Protein AF-W0JU13-F1 (afdb_monomer_lite)

Sequence (58 aa):
MSPHGFRKGAITHMLNLGKPKDVAFKRMNVGCEVLEAHYDRRNKAEQMGTRCRYLEDL

Foldseek 3Di:
DDPLVVLLVVLQVCVLVLDDLVVSCVVSVHDSVCCVVRRHPDDPVSNVVSVVVVVVVD

Radius of gyration: 11.58 Å; chains: 1; bounding box: 26×20×31 Å

Structure (mmCIF, N/CA/C/O backbone):
data_AF-W0JU13-F1
#
_entry.id   AF-W0JU13-F1
#
loop_
_atom_site.group_PDB
_atom_site.id
_atom_site.type_symbol
_atom_site.label_atom_id
_atom_site.label_alt_id
_atom_site.label_comp_id
_atom_site.label_asym_id
_atom_site.label_entity_id
_atom_site.label_seq_id
_atom_site.pdbx_PDB_ins_code
_atom_site.Cartn_x
_atom_site.Cartn_y
_atom_site.Cartn_z
_atom_site.occupancy
_atom_site.B_iso_or_equiv
_atom_site.auth_seq_id
_atom_site.auth_comp_id
_atom_site.auth_asym_id
_atom_site.auth_atom_id
_atom_site.pdbx_PDB_model_num
ATOM 1 N N . MET A 1 1 ? 6.534 9.121 -20.790 1.00 58.69 1 MET A N 1
ATOM 2 C CA . MET A 1 1 ? 6.208 8.801 -19.378 1.00 58.69 1 MET A CA 1
ATOM 3 C C . MET A 1 1 ? 6.859 7.474 -19.017 1.00 58.69 1 MET A C 1
ATOM 5 O O . MET A 1 1 ? 6.747 6.542 -19.801 1.00 58.69 1 MET A O 1
ATOM 9 N N . SER A 1 2 ? 7.565 7.378 -17.885 1.00 68.56 2 SER A N 1
ATOM 10 C CA . SER A 1 2 ? 8.185 6.108 -17.474 1.00 68.56 2 SER A CA 1
ATOM 11 C C . SER A 1 2 ? 7.108 5.102 -17.034 1.00 68.56 2 SER A C 1
ATOM 13 O O . SER A 1 2 ? 6.246 5.473 -16.229 1.00 68.56 2 SER A O 1
ATOM 15 N N . PRO A 1 3 ? 7.176 3.827 -17.466 1.00 75.44 3 PRO A N 1
ATOM 16 C CA . PRO A 1 3 ? 6.317 2.746 -16.967 1.00 75.44 3 PRO A CA 1
ATOM 17 C C . PRO A 1 3 ? 6.297 2.625 -15.434 1.00 75.44 3 PRO A C 1
ATOM 19 O O . PRO A 1 3 ? 5.340 2.121 -14.846 1.00 75.44 3 PRO A O 1
ATOM 22 N N . HIS A 1 4 ? 7.343 3.114 -14.758 1.00 77.44 4 HIS A N 1
ATOM 23 C CA . HIS A 1 4 ? 7.421 3.143 -13.301 1.00 77.44 4 HIS A CA 1
ATOM 24 C C . HIS A 1 4 ? 6.401 4.107 -12.670 1.00 77.44 4 HIS A C 1
ATOM 26 O O . HIS A 1 4 ? 5.861 3.811 -11.604 1.00 77.44 4 HIS A O 1
ATOM 32 N N . GLY A 1 5 ? 6.111 5.246 -13.307 1.00 77.38 5 GLY A N 1
ATOM 33 C CA . GLY A 1 5 ? 5.157 6.230 -12.782 1.00 77.38 5 GLY A CA 1
ATOM 34 C C . GLY A 1 5 ? 3.733 5.675 -12.730 1.00 77.38 5 GLY A C 1
ATOM 35 O O . GLY A 1 5 ? 3.058 5.788 -11.709 1.00 77.38 5 GLY A O 1
ATOM 36 N N . PHE A 1 6 ? 3.320 4.984 -13.793 1.00 79.69 6 PHE A N 1
ATOM 37 C CA . PHE A 1 6 ? 2.005 4.349 -13.882 1.00 79.69 6 PHE A CA 1
ATOM 38 C C . PHE A 1 6 ? 1.830 3.213 -12.876 1.00 79.69 6 PHE A C 1
ATOM 40 O O . PHE A 1 6 ? 0.846 3.200 -12.139 1.00 79.69 6 PHE A O 1
ATOM 47 N N . ARG A 1 7 ? 2.812 2.302 -12.780 1.00 79.38 7 ARG A N 1
ATOM 48 C CA . ARG A 1 7 ? 2.777 1.215 -11.785 1.00 79.38 7 ARG A CA 1
ATOM 49 C C . ARG A 1 7 ? 2.678 1.757 -10.357 1.00 79.38 7 ARG A C 1
ATOM 51 O O . ARG A 1 7 ? 1.898 1.256 -9.556 1.00 79.38 7 ARG A O 1
ATOM 58 N N . LYS A 1 8 ? 3.399 2.838 -10.061 1.00 80.88 8 LYS A N 1
ATOM 59 C CA . LYS A 1 8 ? 3.383 3.513 -8.756 1.00 80.88 8 LYS A CA 1
ATOM 60 C C . LYS A 1 8 ? 2.040 4.145 -8.410 1.00 80.88 8 LYS A C 1
ATOM 62 O O . LYS A 1 8 ? 1.552 3.942 -7.298 1.00 80.88 8 LYS A O 1
ATOM 67 N N . GLY A 1 9 ? 1.423 4.846 -9.359 1.00 80.81 9 GLY A N 1
ATOM 68 C CA . GLY A 1 9 ? 0.077 5.393 -9.182 1.00 80.81 9 GLY A CA 1
ATOM 69 C C . GLY A 1 9 ? -0.967 4.297 -8.953 1.00 80.81 9 GLY A C 1
ATOM 70 O O . GLY A 1 9 ? -1.747 4.381 -8.007 1.00 80.81 9 GLY A O 1
ATOM 71 N N . ALA A 1 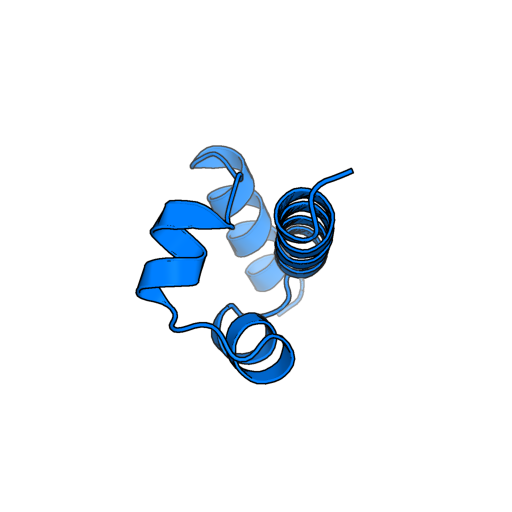10 ? -0.929 3.233 -9.759 1.00 83.44 10 ALA A N 1
ATOM 72 C CA . ALA A 1 10 ? -1.882 2.129 -9.666 1.00 83.44 10 ALA A CA 1
ATOM 73 C C . ALA A 1 10 ? -1.789 1.372 -8.326 1.00 83.44 10 ALA A C 1
ATOM 75 O O . ALA A 1 10 ? -2.814 1.124 -7.691 1.00 83.44 10 ALA A O 1
ATOM 76 N N . ILE A 1 11 ? -0.573 1.066 -7.852 1.00 80.69 11 ILE A N 1
ATOM 77 C CA . ILE A 1 11 ? -0.358 0.417 -6.546 1.00 80.69 11 ILE A CA 1
ATOM 78 C C . ILE A 1 11 ? -0.868 1.305 -5.410 1.00 80.69 11 ILE A C 1
ATOM 80 O O . ILE A 1 11 ? -1.620 0.838 -4.556 1.00 80.69 11 ILE A O 1
ATOM 84 N N . THR A 1 12 ? -0.509 2.591 -5.418 1.00 81.69 12 THR A N 1
ATOM 85 C CA . THR A 1 12 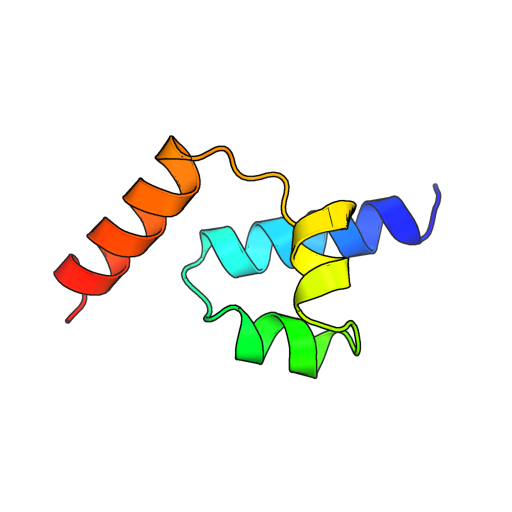? -0.942 3.535 -4.376 1.00 81.69 12 THR A CA 1
ATOM 86 C C . THR A 1 12 ? -2.469 3.638 -4.324 1.00 81.69 12 THR A C 1
ATOM 88 O O . THR A 1 12 ? -3.056 3.584 -3.246 1.00 81.69 12 THR A O 1
ATOM 91 N N . HIS A 1 13 ? -3.128 3.716 -5.484 1.00 84.94 13 HIS A N 1
ATOM 92 C CA . HIS A 1 13 ? -4.586 3.763 -5.568 1.00 84.94 13 HIS A CA 1
ATOM 93 C C . HIS A 1 13 ? -5.239 2.499 -4.990 1.00 84.94 13 HIS A C 1
ATOM 95 O O . HIS A 1 13 ? -6.134 2.598 -4.153 1.00 84.94 13 HIS A O 1
ATOM 101 N N . MET A 1 14 ? -4.750 1.309 -5.359 1.00 82.25 14 MET A N 1
ATOM 102 C CA . MET A 1 14 ? -5.258 0.044 -4.815 1.00 82.25 14 MET A CA 1
ATOM 103 C C . MET A 1 14 ? -5.119 -0.047 -3.291 1.00 82.25 14 MET A C 1
ATOM 105 O O . MET A 1 14 ? -6.036 -0.518 -2.619 1.00 82.25 14 MET A O 1
ATOM 109 N N . LEU A 1 15 ? -3.990 0.405 -2.744 1.00 82.25 15 LEU A N 1
ATOM 110 C CA . LEU A 1 15 ? -3.751 0.400 -1.301 1.00 82.25 15 LEU A CA 1
ATOM 111 C C . LEU A 1 15 ? -4.649 1.399 -0.559 1.00 82.25 15 LEU A C 1
ATOM 113 O O . LEU A 1 15 ? -5.108 1.103 0.542 1.00 82.25 15 LEU A O 1
ATOM 117 N N . ASN A 1 16 ? -4.924 2.564 -1.151 1.00 81.12 16 ASN A N 1
ATOM 118 C CA . ASN A 1 16 ? -5.838 3.561 -0.581 1.00 81.12 16 ASN A CA 1
ATOM 119 C C . ASN A 1 16 ? -7.288 3.063 -0.510 1.00 81.12 16 ASN A C 1
ATOM 121 O O . ASN A 1 16 ? -7.997 3.397 0.440 1.00 81.12 16 ASN A O 1
ATOM 125 N N . LEU A 1 17 ? -7.692 2.205 -1.454 1.00 83.06 17 LEU A N 1
ATOM 126 C CA . LEU A 1 17 ? -8.974 1.486 -1.442 1.00 83.06 17 LEU A CA 1
ATOM 127 C C . LEU A 1 17 ? -9.040 0.360 -0.391 1.00 83.06 17 LEU A C 1
ATOM 129 O O . LEU A 1 17 ? -9.962 -0.451 -0.420 1.00 83.06 17 LEU A O 1
ATOM 133 N N . GLY A 1 18 ? -8.050 0.255 0.501 1.00 76.75 18 GLY A N 1
ATOM 134 C CA . GLY A 1 18 ? -8.045 -0.736 1.577 1.00 76.75 18 GLY A CA 1
ATOM 135 C C . GLY A 1 18 ? -7.716 -2.154 1.120 1.00 76.75 18 GLY A C 1
ATOM 136 O O . GLY A 1 18 ? -7.894 -3.096 1.887 1.00 76.75 18 GLY A O 1
ATOM 137 N N . LYS A 1 19 ? -7.222 -2.350 -0.114 1.00 78.50 19 LYS A N 1
ATOM 138 C CA . LYS A 1 19 ? -6.802 -3.688 -0.543 1.00 78.50 19 LYS A CA 1
ATOM 139 C C . LYS A 1 19 ? -5.560 -4.132 0.241 1.00 78.50 19 LYS A C 1
ATOM 141 O O . LYS A 1 19 ? -4.599 -3.361 0.334 1.00 78.50 19 LYS A O 1
ATOM 146 N N . PRO A 1 20 ? -5.547 -5.373 0.760 1.00 78.12 20 PRO A N 1
ATOM 147 C CA . PRO A 1 20 ? -4.381 -5.933 1.428 1.00 78.12 20 PRO A CA 1
ATOM 148 C C . PRO A 1 20 ? -3.109 -5.878 0.562 1.00 78.12 20 PRO A C 1
ATOM 150 O O . PRO A 1 20 ? -3.156 -6.045 -0.664 1.00 78.12 20 PRO A O 1
ATOM 153 N N . LYS A 1 21 ? -1.957 -5.622 1.202 1.00 73.69 21 LYS A N 1
ATOM 154 C CA . LYS A 1 21 ? -0.654 -5.463 0.522 1.00 73.69 21 LYS A CA 1
ATOM 155 C C . LYS A 1 21 ? -0.247 -6.724 -0.255 1.00 73.69 2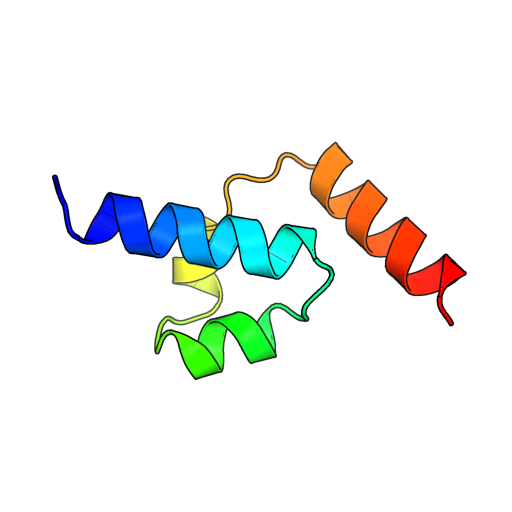1 LYS A C 1
ATOM 157 O O . LYS A 1 21 ? 0.316 -6.614 -1.340 1.00 73.69 21 LYS A O 1
ATOM 162 N N . ASP A 1 22 ? -0.564 -7.905 0.263 1.00 74.06 22 ASP A N 1
ATOM 163 C CA . ASP A 1 22 ? -0.316 -9.208 -0.364 1.00 74.06 22 ASP A CA 1
ATOM 164 C C . ASP A 1 22 ? -1.105 -9.392 -1.672 1.00 74.06 22 ASP A C 1
ATOM 166 O O . ASP A 1 22 ? -0.572 -9.924 -2.649 1.00 74.06 22 ASP A O 1
ATOM 170 N N . VAL A 1 23 ? -2.338 -8.879 -1.741 1.00 77.06 23 VAL A N 1
ATOM 171 C CA . VAL A 1 23 ? -3.151 -8.866 -2.968 1.00 77.06 23 VAL A CA 1
ATOM 172 C C . VAL A 1 23 ? -2.569 -7.901 -4.004 1.00 77.06 23 VAL A C 1
ATOM 174 O O . VAL A 1 23 ? -2.523 -8.225 -5.194 1.00 77.06 23 VAL A O 1
ATOM 177 N N . ALA A 1 24 ? -2.106 -6.723 -3.574 1.00 75.56 24 ALA A N 1
ATOM 178 C CA . ALA A 1 24 ? -1.476 -5.744 -4.460 1.00 75.56 24 ALA A CA 1
ATOM 179 C C . ALA A 1 24 ? -0.138 -6.256 -5.025 1.00 75.56 24 ALA A C 1
ATOM 181 O O . ALA A 1 24 ? 0.088 -6.160 -6.231 1.00 75.56 24 ALA A O 1
ATOM 182 N N . PHE A 1 25 ? 0.700 -6.877 -4.187 1.00 73.06 25 PHE A N 1
ATOM 183 C CA . PHE A 1 25 ? 1.940 -7.543 -4.599 1.00 73.06 25 PHE A CA 1
ATOM 184 C C . PHE A 1 25 ? 1.671 -8.626 -5.647 1.00 73.06 25 PHE A C 1
ATOM 186 O O . PHE A 1 25 ? 2.224 -8.560 -6.747 1.00 73.06 25 PHE A O 1
ATOM 193 N N . LYS A 1 26 ? 0.808 -9.604 -5.336 1.00 73.44 26 LYS A N 1
ATOM 194 C CA . LYS A 1 26 ? 0.542 -10.744 -6.230 1.00 73.44 26 LYS A CA 1
ATOM 195 C C . LYS A 1 26 ? 0.051 -10.300 -7.609 1.00 73.44 26 LYS A C 1
ATOM 197 O O . LYS A 1 26 ? 0.439 -10.887 -8.610 1.00 73.44 26 LYS A O 1
ATOM 202 N N . ARG A 1 27 ? -0.760 -9.238 -7.677 1.00 76.25 27 ARG A N 1
ATOM 203 C CA . ARG A 1 27 ? -1.286 -8.692 -8.942 1.00 76.25 27 ARG A CA 1
ATOM 204 C C . ARG A 1 27 ? -0.259 -7.933 -9.775 1.00 76.25 27 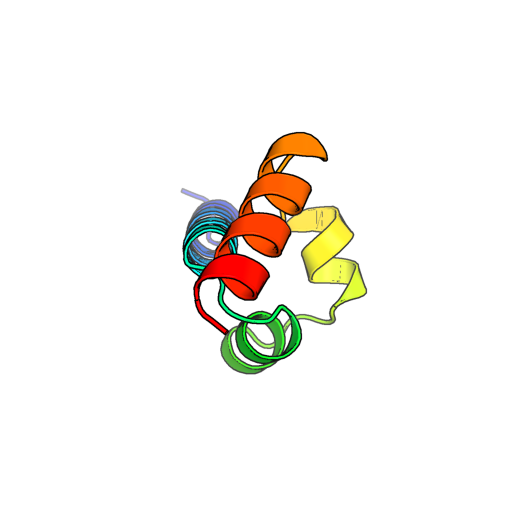ARG A C 1
ATOM 206 O O . ARG A 1 27 ? -0.453 -7.784 -10.975 1.00 76.25 27 ARG A O 1
ATOM 213 N N . MET A 1 28 ? 0.799 -7.433 -9.148 1.00 72.38 28 MET A N 1
ATOM 214 C CA . MET A 1 28 ? 1.789 -6.569 -9.795 1.00 72.38 28 MET A CA 1
ATOM 215 C C . MET A 1 28 ? 3.165 -7.240 -9.937 1.00 72.38 28 MET A C 1
ATOM 217 O O . MET A 1 28 ? 4.075 -6.624 -10.486 1.00 72.38 28 MET A O 1
ATOM 221 N N . ASN A 1 29 ? 3.308 -8.491 -9.475 1.00 76.12 29 ASN A N 1
ATOM 222 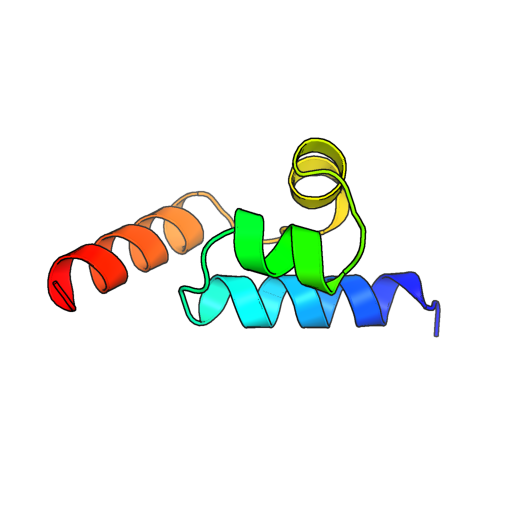C CA . ASN A 1 29 ? 4.535 -9.296 -9.505 1.00 76.12 29 ASN A CA 1
ATOM 223 C C . ASN A 1 29 ? 5.761 -8.573 -8.897 1.00 76.12 29 ASN A C 1
ATOM 225 O O . ASN A 1 29 ? 6.841 -8.548 -9.484 1.00 76.12 29 ASN A O 1
ATOM 229 N N . VAL A 1 30 ? 5.581 -7.929 -7.736 1.00 72.44 30 VAL A N 1
ATOM 230 C CA . VAL A 1 30 ? 6.609 -7.103 -7.058 1.00 72.44 30 VAL A CA 1
ATOM 231 C C . VAL A 1 30 ? 6.714 -7.388 -5.560 1.00 72.44 30 VAL A C 1
ATOM 233 O O . VAL A 1 30 ? 5.804 -7.043 -4.818 1.00 72.44 30 VAL A O 1
ATOM 236 N N . GLY A 1 31 ? 7.824 -7.965 -5.090 1.00 75.31 31 GLY A N 1
ATOM 237 C CA . GLY A 1 31 ? 8.008 -8.320 -3.672 1.00 75.31 31 GLY A CA 1
ATOM 238 C C . GLY A 1 31 ? 7.581 -7.225 -2.680 1.00 75.31 31 GLY A C 1
ATOM 239 O O . GLY A 1 31 ? 7.714 -6.033 -2.965 1.00 75.31 31 GLY A O 1
ATOM 240 N N . CYS A 1 32 ? 7.079 -7.624 -1.505 1.00 69.75 32 CYS A N 1
ATOM 241 C CA . CYS A 1 32 ? 6.515 -6.694 -0.516 1.00 69.75 32 CYS A CA 1
ATOM 242 C C . CYS A 1 32 ? 7.504 -5.579 -0.124 1.00 69.75 32 CYS A C 1
ATOM 244 O O . CYS A 1 32 ? 7.115 -4.416 -0.040 1.00 69.75 32 CYS A O 1
ATOM 246 N N . GLU A 1 33 ? 8.787 -5.914 0.020 1.00 75.19 33 GLU A N 1
ATOM 247 C CA . GLU A 1 33 ? 9.858 -4.957 0.327 1.00 75.19 33 GLU A CA 1
ATOM 248 C C . GLU A 1 33 ? 10.058 -3.918 -0.787 1.00 75.19 33 GLU A C 1
ATOM 250 O O . GLU A 1 33 ? 10.171 -2.725 -0.520 1.00 75.19 33 GLU A O 1
ATOM 255 N N . VAL A 1 34 ? 10.022 -4.344 -2.054 1.00 76.12 34 VAL A N 1
ATOM 256 C CA . VAL A 1 34 ? 10.132 -3.457 -3.226 1.00 76.12 34 VAL A CA 1
ATOM 257 C C . VAL A 1 34 ? 8.908 -2.549 -3.330 1.00 76.12 34 VAL A C 1
ATOM 259 O O . VAL A 1 34 ? 9.024 -1.370 -3.671 1.00 76.12 34 VAL A O 1
ATOM 262 N N . LEU A 1 35 ? 7.727 -3.088 -3.029 1.00 72.31 35 LEU A N 1
ATOM 263 C CA . LEU A 1 35 ? 6.480 -2.337 -3.019 1.00 72.31 35 LEU A CA 1
ATOM 264 C C . LEU A 1 35 ? 6.509 -1.236 -1.951 1.00 72.31 35 LEU A C 1
ATOM 266 O O . LEU A 1 35 ? 6.162 -0.097 -2.252 1.00 72.31 35 LEU A O 1
ATOM 270 N N . GLU A 1 36 ? 6.989 -1.542 -0.750 1.00 69.81 36 GLU A N 1
ATOM 271 C CA . GLU A 1 36 ? 7.123 -0.579 0.346 1.00 69.81 36 GLU A CA 1
ATOM 272 C C . GLU A 1 36 ? 8.227 0.459 0.096 1.00 69.81 36 GLU A C 1
ATOM 274 O O . GLU A 1 36 ? 8.006 1.648 0.310 1.00 69.81 36 GLU A O 1
ATOM 279 N N . ALA A 1 37 ? 9.377 0.043 -0.439 1.00 73.88 37 ALA A N 1
ATOM 280 C CA . ALA A 1 37 ? 10.499 0.939 -0.713 1.00 73.88 37 ALA A CA 1
ATOM 281 C C . ALA A 1 37 ? 10.248 1.892 -1.894 1.00 73.88 37 ALA A C 1
ATOM 283 O O . ALA A 1 37 ? 10.710 3.036 -1.893 1.00 73.88 37 ALA A O 1
ATOM 284 N N . HIS A 1 38 ? 9.540 1.436 -2.933 1.00 72.75 38 HIS A N 1
ATOM 285 C CA . HIS A 1 38 ? 9.513 2.148 -4.213 1.00 72.75 38 HIS A CA 1
ATOM 286 C C . HIS A 1 38 ? 8.127 2.511 -4.725 1.00 72.75 38 HIS A C 1
ATOM 288 O O . HIS A 1 38 ? 8.042 3.396 -5.586 1.00 72.75 38 HIS A O 1
ATOM 294 N N . TYR A 1 39 ? 7.056 1.896 -4.223 1.00 66.94 39 TYR A N 1
ATOM 295 C CA . TYR A 1 39 ? 5.725 2.034 -4.811 1.00 66.94 39 TYR A CA 1
ATOM 296 C C . TYR A 1 39 ? 4.656 2.576 -3.851 1.00 66.94 39 TYR A C 1
ATOM 298 O O . TYR A 1 39 ? 3.825 3.357 -4.311 1.00 66.94 39 TYR A O 1
ATOM 306 N N . ASP A 1 40 ? 4.699 2.261 -2.553 1.00 71.94 40 ASP A N 1
ATOM 307 C CA . ASP A 1 40 ? 3.806 2.853 -1.548 1.00 71.94 40 ASP A CA 1
ATOM 308 C C . ASP A 1 40 ? 4.248 4.296 -1.251 1.00 71.94 40 ASP A C 1
ATOM 310 O O . ASP A 1 40 ? 5.342 4.557 -0.754 1.00 71.94 40 ASP A O 1
ATOM 314 N N . ARG A 1 41 ? 3.410 5.265 -1.626 1.00 77.38 41 ARG A N 1
ATOM 315 C CA . ARG A 1 41 ? 3.644 6.697 -1.378 1.00 77.38 41 ARG A CA 1
ATOM 316 C C . ARG A 1 41 ? 2.887 7.223 -0.165 1.00 77.38 41 ARG A C 1
ATOM 318 O O . ARG A 1 41 ? 2.998 8.413 0.120 1.00 77.38 41 ARG A O 1
ATOM 325 N N . ARG A 1 42 ? 2.129 6.370 0.527 1.00 81.69 42 ARG A N 1
ATOM 326 C CA . ARG A 1 42 ? 1.313 6.797 1.660 1.00 81.69 42 ARG A CA 1
ATOM 327 C C . ARG A 1 42 ? 2.190 7.170 2.842 1.00 81.69 42 ARG A C 1
ATOM 329 O O . ARG A 1 42 ? 3.085 6.415 3.232 1.00 81.69 42 ARG A O 1
ATOM 336 N N . ASN A 1 43 ? 1.884 8.295 3.467 1.00 85.44 43 ASN A N 1
ATOM 337 C CA . ASN A 1 43 ? 2.464 8.660 4.749 1.00 85.44 43 ASN A CA 1
ATOM 338 C C . ASN A 1 43 ? 1.877 7.796 5.889 1.00 85.44 43 ASN A C 1
ATOM 340 O O . ASN A 1 43 ? 0.895 7.067 5.716 1.00 85.44 43 ASN A O 1
ATOM 344 N N . LYS A 1 44 ? 2.476 7.871 7.085 1.00 85.44 44 LYS A N 1
ATOM 345 C CA . LYS A 1 44 ? 2.043 7.069 8.246 1.00 85.44 44 LYS A CA 1
ATOM 346 C C . LYS A 1 44 ? 0.574 7.312 8.628 1.00 85.44 44 LYS A C 1
ATOM 348 O O . LYS A 1 44 ? -0.098 6.364 9.028 1.00 85.44 44 LYS A O 1
ATOM 353 N N . ALA A 1 45 ? 0.070 8.539 8.480 1.00 86.62 45 ALA A N 1
ATOM 354 C CA . ALA A 1 45 ? -1.315 8.880 8.798 1.00 86.62 45 ALA A CA 1
ATOM 355 C C . ALA A 1 45 ? -2.302 8.275 7.785 1.00 86.62 45 ALA A C 1
ATOM 357 O O . ALA A 1 45 ? -3.313 7.711 8.185 1.00 86.62 45 ALA A O 1
ATOM 358 N N . GLU A 1 46 ? -1.986 8.294 6.488 1.00 82.69 46 GLU A N 1
ATOM 359 C CA . GLU A 1 46 ? -2.798 7.652 5.441 1.00 82.69 46 GLU A CA 1
ATOM 360 C C . GLU A 1 46 ? -2.855 6.128 5.615 1.00 82.69 46 GLU A C 1
ATOM 362 O O . GLU A 1 46 ? -3.912 5.506 5.463 1.00 82.69 46 GLU A O 1
ATOM 367 N N . GLN A 1 47 ? -1.727 5.514 5.987 1.00 83.31 47 GLN A N 1
ATOM 368 C CA . GLN A 1 47 ? -1.683 4.092 6.324 1.00 83.31 47 GLN A CA 1
ATOM 369 C C . GLN A 1 47 ? -2.548 3.783 7.550 1.00 83.31 47 GLN A C 1
ATOM 371 O O . GLN A 1 47 ? -3.305 2.814 7.528 1.00 83.31 47 GLN A O 1
ATOM 376 N N . MET A 1 48 ? -2.469 4.612 8.595 1.00 87.31 48 MET A N 1
ATOM 377 C CA . MET A 1 48 ? -3.300 4.478 9.792 1.00 87.31 48 MET A CA 1
ATOM 378 C C . MET A 1 48 ? -4.786 4.635 9.465 1.00 87.31 48 MET A C 1
ATOM 380 O O . MET A 1 48 ? -5.565 3.765 9.828 1.00 87.31 48 MET A O 1
ATOM 384 N N . GLY A 1 49 ? -5.169 5.653 8.693 1.00 86.31 49 GLY A N 1
ATOM 385 C CA . GLY A 1 49 ? -6.557 5.857 8.278 1.00 86.31 49 GLY A CA 1
ATOM 386 C C . GLY A 1 49 ? -7.107 4.689 7.459 1.00 86.31 49 GLY A C 1
ATOM 387 O O . GLY A 1 49 ? -8.259 4.310 7.624 1.00 86.31 49 GLY A O 1
ATOM 388 N N . THR A 1 50 ? -6.275 4.061 6.623 1.00 81.31 50 THR A N 1
ATOM 389 C CA . THR A 1 50 ? -6.669 2.841 5.897 1.0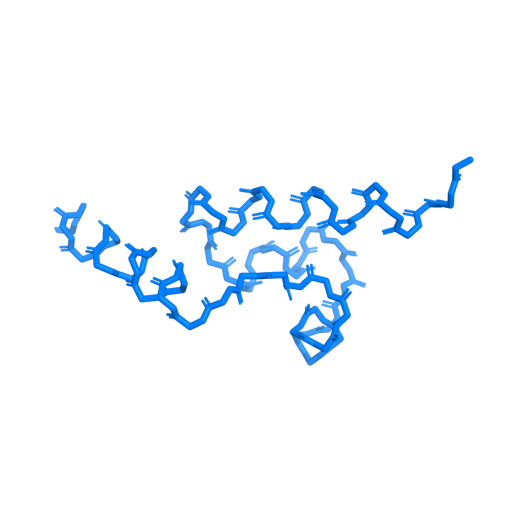0 81.31 50 THR A CA 1
ATOM 390 C C . THR A 1 50 ? -6.927 1.669 6.851 1.00 81.31 50 THR A C 1
ATOM 392 O O . THR A 1 50 ? -7.867 0.911 6.638 1.00 81.31 50 THR A O 1
ATOM 395 N N . ARG A 1 51 ? -6.119 1.524 7.912 1.00 85.69 51 ARG A N 1
ATOM 396 C CA . ARG A 1 51 ? -6.317 0.494 8.947 1.00 85.69 51 ARG A CA 1
ATOM 397 C C . ARG A 1 51 ? -7.570 0.764 9.779 1.00 85.69 51 ARG A C 1
ATOM 399 O O . ARG A 1 51 ? -8.312 -0.172 10.023 1.00 85.69 51 ARG A O 1
ATOM 406 N N . CYS A 1 52 ? -7.814 2.017 10.171 1.00 85.88 52 CYS A N 1
ATOM 407 C CA . CYS A 1 52 ? -9.031 2.412 10.886 1.00 85.88 52 CYS A CA 1
ATOM 408 C C . CYS A 1 52 ? -10.281 2.075 10.069 1.00 85.88 52 CYS A C 1
ATOM 410 O O . CYS A 1 52 ? -11.126 1.349 10.571 1.00 85.88 52 CYS A O 1
ATOM 412 N N . ARG A 1 53 ? -10.334 2.479 8.790 1.00 84.12 53 ARG A N 1
ATOM 413 C CA . ARG A 1 53 ? -11.457 2.138 7.899 1.00 84.12 53 ARG A CA 1
ATOM 414 C C . ARG A 1 53 ? -11.688 0.632 7.786 1.00 84.12 53 ARG A C 1
ATOM 416 O O . ARG A 1 53 ? -12.815 0.181 7.863 1.00 84.12 53 ARG A O 1
ATOM 423 N N . TYR A 1 54 ? -10.620 -0.156 7.647 1.00 81.69 54 TYR A N 1
ATOM 424 C CA . TYR A 1 54 ? -10.744 -1.616 7.601 1.00 81.69 54 TYR A CA 1
ATOM 425 C C . TYR A 1 54 ? -11.360 -2.204 8.880 1.00 81.69 54 TYR A C 1
ATOM 427 O O . TYR A 1 54 ? -12.091 -3.180 8.794 1.00 81.69 54 TYR A O 1
ATOM 435 N N . LEU A 1 55 ? -11.047 -1.637 10.050 1.00 83.69 55 LEU A N 1
ATOM 436 C CA . LEU A 1 55 ? -11.623 -2.064 11.328 1.00 83.69 55 LEU A CA 1
ATOM 437 C C . LEU A 1 55 ? -13.069 -1.581 11.516 1.00 83.69 55 LEU A C 1
ATOM 439 O O . LEU A 1 55 ? -13.818 -2.239 12.222 1.00 83.69 55 LEU A O 1
ATOM 443 N N . GLU A 1 56 ? -13.443 -0.448 10.921 1.00 84.19 56 GLU A N 1
ATOM 444 C CA . GLU A 1 56 ? -14.825 0.059 10.903 1.00 84.19 56 GLU A CA 1
ATOM 445 C C . GLU A 1 56 ? -15.734 -0.756 9.969 1.00 84.19 56 GLU A C 1
ATOM 447 O O . GLU A 1 56 ? -16.922 -0.892 10.243 1.00 84.19 56 GLU A O 1
ATOM 452 N N . ASP A 1 57 ? -15.174 -1.308 8.890 1.00 80.31 57 ASP A N 1
ATOM 453 C CA . ASP A 1 57 ? -15.874 -2.156 7.913 1.00 80.31 57 ASP A CA 1
ATOM 454 C C . ASP A 1 57 ? -16.010 -3.637 8.359 1.00 80.31 57 ASP A C 1
ATOM 456 O O . ASP A 1 57 ? -16.505 -4.463 7.584 1.00 80.31 57 ASP A O 1
ATOM 460 N N . LEU A 1 58 ? -15.532 -3.991 9.560 1.00 77.81 58 LEU A N 1
ATOM 461 C CA . LEU A 1 58 ? -15.428 -5.361 10.095 1.00 77.81 58 LEU A CA 1
ATOM 462 C C . LEU A 1 58 ? -16.571 -5.687 11.064 1.00 77.81 58 LEU A C 1
ATOM 464 O O . LEU A 1 58 ? -17.120 -6.806 10.946 1.00 77.81 58 LEU A O 1
#

Organism: NCBI:txid797299

pLDDT: mean 78.28, std 5.67, range [58.69, 87.31]

Secondary structure (DSSP, 8-state):
--HHHHHHHHHHHHHHTT--HHHHHHHHT--HHHHHHHT----HHHHHHHHHHHHHT-